Protein AF-A0A382BB92-F1 (afdb_monomer_lite)

pLDDT: mean 76.99, std 17.62, range [44.78, 96.69]

Secondary structure (DSSP, 8-state):
--------TTSGGGGG------PPPBPPSS--TTT-SSEEEEEE-SSPSTTT-TT-EEEEEEETTEEEEEEEEE------

Sequence (80 aa):
MKRLLPVPMGFALLLLSSTEAWSLPPCPGSYDKTTWTDCVGKTILETGTPPDNIGDEYEGEFQNGKPHGEGTLRGIKNSK

Foldseek 3Di:
DDDDDPPPPVVVVVVPPPVPPPQFAAFPDAQDLQRQASHWYKDQQCDDDPPDLHRWIKTGHDHSSDDDDDIDTHRPPPPD

Organism: NCBI:txid408172

Radius of gyration: 22.31 Å; chains: 1; bounding box: 60×55×33 Å

Structure (mmCIF, N/CA/C/O backbone):
data_AF-A0A382BB92-F1
#
_entry.id   AF-A0A382BB92-F1
#
loop_
_atom_site.group_PDB
_atom_site.id
_atom_site.type_symbol
_atom_site.label_atom_id
_atom_site.label_alt_id
_atom_site.label_comp_id
_atom_site.label_asym_id
_atom_site.label_entity_id
_atom_site.label_seq_id
_atom_site.pdbx_PDB_ins_code
_atom_site.Cartn_x
_atom_site.Cartn_y
_atom_site.Cartn_z
_atom_site.occupancy
_atom_site.B_iso_or_equiv
_atom_site.auth_seq_id
_atom_site.auth_comp_id
_atom_site.auth_asym_id
_atom_site.auth_atom_id
_atom_site.pdbx_PDB_model_num
ATOM 1 N N . MET A 1 1 ? -43.972 -45.255 -19.448 1.00 48.09 1 MET A N 1
ATOM 2 C CA . MET A 1 1 ? -43.027 -45.492 -18.335 1.00 48.09 1 MET A CA 1
ATOM 3 C C . MET A 1 1 ? -41.860 -44.512 -18.441 1.00 48.09 1 MET A C 1
ATOM 5 O O . MET A 1 1 ? -40.928 -44.768 -19.189 1.00 48.09 1 MET A O 1
ATOM 9 N N . LYS A 1 2 ? -41.935 -43.357 -17.768 1.00 44.78 2 LYS A N 1
ATOM 10 C CA . LYS A 1 2 ? -40.813 -42.415 -17.617 1.00 44.78 2 LYS A CA 1
ATOM 11 C C . LYS A 1 2 ? -40.409 -42.463 -16.144 1.00 44.78 2 LYS A C 1
ATOM 13 O O . LYS A 1 2 ? -41.218 -42.126 -15.287 1.00 44.78 2 LYS A O 1
ATOM 18 N N . ARG A 1 3 ? -39.215 -42.979 -15.854 1.00 47.19 3 ARG A N 1
ATOM 19 C CA . ARG A 1 3 ? -38.681 -43.048 -14.491 1.00 47.19 3 ARG A CA 1
ATOM 20 C C . ARG A 1 3 ? -38.132 -41.663 -14.161 1.00 47.19 3 ARG A C 1
ATOM 22 O O . ARG A 1 3 ? -37.089 -41.285 -14.681 1.00 47.19 3 ARG A O 1
ATOM 29 N N . LEU A 1 4 ? -38.887 -40.892 -13.384 1.00 53.47 4 LEU A N 1
ATOM 30 C CA . LEU A 1 4 ? -38.415 -39.639 -12.803 1.00 53.47 4 LEU A CA 1
ATOM 31 C C . LEU A 1 4 ? -37.375 -40.008 -11.743 1.00 53.47 4 LEU A C 1
ATOM 33 O O . LEU A 1 4 ? -37.721 -40.530 -10.686 1.00 53.47 4 LEU A O 1
ATOM 37 N N . LEU A 1 5 ? -36.098 -39.830 -12.074 1.00 54.62 5 LEU A N 1
ATOM 38 C CA . LEU A 1 5 ? -35.013 -39.954 -11.108 1.00 54.62 5 LEU A CA 1
ATOM 39 C C . LEU A 1 5 ? -35.151 -38.803 -10.096 1.00 54.62 5 LEU A C 1
ATOM 41 O O . LEU A 1 5 ? -35.257 -37.652 -10.530 1.00 54.62 5 LEU A O 1
ATOM 45 N N . PRO A 1 6 ? -35.169 -39.066 -8.777 1.00 57.12 6 PRO A N 1
ATOM 46 C CA . PRO A 1 6 ? -35.168 -38.002 -7.787 1.00 57.12 6 PRO A CA 1
ATOM 47 C C . PRO A 1 6 ? -33.806 -37.313 -7.854 1.00 57.12 6 PRO A C 1
ATOM 49 O O . PRO A 1 6 ? -32.784 -37.888 -7.484 1.00 57.12 6 PRO A O 1
ATOM 52 N N . VAL A 1 7 ? -33.785 -36.088 -8.378 1.00 60.50 7 VAL A N 1
ATOM 53 C CA . VAL A 1 7 ? -32.616 -35.212 -8.273 1.00 60.50 7 VAL A CA 1
ATOM 54 C C . VAL A 1 7 ? -32.319 -35.069 -6.776 1.00 60.50 7 VAL A C 1
ATOM 56 O O . VAL A 1 7 ? -33.217 -34.658 -6.034 1.00 60.50 7 VAL A O 1
ATOM 59 N N . PRO A 1 8 ? -31.124 -35.445 -6.285 1.00 59.62 8 PRO A N 1
ATOM 60 C CA . PRO A 1 8 ? -30.831 -35.378 -4.866 1.00 59.62 8 PRO A CA 1
ATOM 61 C C . PRO A 1 8 ? -30.75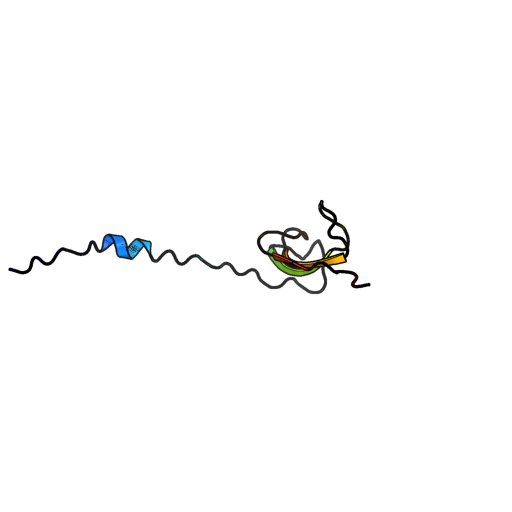3 -33.901 -4.477 1.00 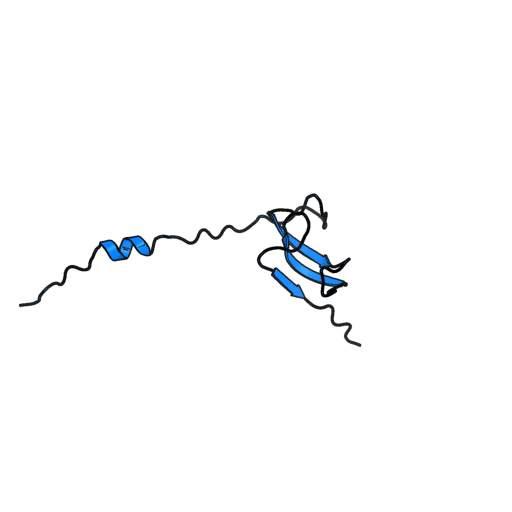59.62 8 PRO A C 1
ATOM 63 O O . PRO A 1 8 ? -29.753 -33.229 -4.719 1.00 59.62 8 PRO A O 1
ATOM 66 N N . MET A 1 9 ? -31.819 -33.399 -3.849 1.00 57.06 9 MET A N 1
ATOM 67 C CA . MET A 1 9 ? -31.918 -32.046 -3.280 1.00 57.06 9 MET A CA 1
ATOM 68 C C . MET A 1 9 ? -30.769 -31.700 -2.311 1.00 57.06 9 MET A C 1
ATOM 70 O O . MET A 1 9 ? -30.586 -30.534 -1.985 1.00 57.06 9 MET A O 1
ATOM 74 N N . GLY A 1 10 ? -29.962 -32.681 -1.889 1.00 55.91 10 GLY A N 1
ATOM 75 C CA . GLY A 1 10 ? -28.758 -32.468 -1.083 1.00 55.91 10 GLY A CA 1
ATOM 76 C C . GLY A 1 10 ? -27.568 -31.858 -1.836 1.00 55.91 10 GLY A C 1
ATOM 77 O O . GLY A 1 10 ? -26.728 -31.232 -1.201 1.00 55.91 10 GLY A O 1
ATOM 78 N N . PHE A 1 11 ? -27.486 -31.975 -3.168 1.00 56.16 11 PHE A N 1
ATOM 79 C CA . PHE A 1 11 ? -26.343 -31.432 -3.925 1.00 56.16 11 PHE A CA 1
ATOM 80 C C . PHE A 1 11 ? -26.473 -29.924 -4.210 1.00 56.16 11 PHE A C 1
ATOM 82 O O . PHE A 1 11 ? -25.478 -29.245 -4.439 1.00 56.16 11 PHE A O 1
ATOM 89 N N . ALA A 1 12 ? -27.693 -29.378 -4.142 1.00 56.69 12 ALA A N 1
ATOM 90 C CA . ALA A 1 12 ? -27.958 -27.953 -4.354 1.00 56.69 12 ALA A CA 1
ATOM 91 C C . ALA A 1 12 ? -27.528 -27.065 -3.168 1.00 56.69 12 ALA A C 1
ATOM 93 O O . ALA A 1 12 ? -27.276 -25.879 -3.351 1.00 56.69 12 ALA A O 1
ATOM 94 N N . LEU A 1 13 ? -27.409 -27.632 -1.962 1.00 56.41 13 LEU A N 1
ATOM 95 C CA . LEU A 1 13 ? -27.031 -26.903 -0.743 1.00 56.41 13 LEU A CA 1
ATOM 96 C C . LEU A 1 13 ? -25.519 -26.641 -0.626 1.00 56.41 13 LEU A C 1
ATOM 98 O O . LEU A 1 13 ? -25.119 -25.760 0.126 1.00 56.41 13 LEU A O 1
ATOM 102 N N . LEU A 1 14 ? -24.681 -27.354 -1.386 1.00 55.75 14 LEU A N 1
ATOM 103 C CA . LEU A 1 14 ? -23.221 -27.173 -1.379 1.00 55.75 14 LEU A CA 1
ATOM 104 C C . LEU A 1 14 ? -22.739 -26.022 -2.279 1.00 55.75 14 LEU A C 1
ATOM 106 O O . LEU A 1 14 ? -21.591 -25.612 -2.172 1.00 55.75 14 LEU A O 1
ATOM 110 N N . LEU A 1 15 ? -23.601 -25.484 -3.148 1.00 57.25 15 LEU A N 1
ATOM 111 C CA . LEU A 1 15 ? -23.261 -24.392 -4.075 1.00 57.25 15 LEU A CA 1
ATOM 112 C C . LEU A 1 15 ? -23.569 -22.991 -3.512 1.00 57.25 15 LEU A C 1
ATOM 114 O O . LEU A 1 15 ? -23.361 -21.997 -4.200 1.00 57.25 15 LEU A O 1
ATOM 118 N N . LEU A 1 16 ? -24.070 -22.907 -2.275 1.00 56.31 16 LEU A N 1
ATOM 119 C CA . LEU A 1 16 ? -24.421 -21.658 -1.584 1.00 56.31 16 LEU A CA 1
ATOM 120 C C . LEU A 1 16 ? -23.340 -21.181 -0.605 1.00 56.31 16 LEU A C 1
ATOM 122 O O . LEU A 1 16 ? -23.572 -20.224 0.131 1.00 56.31 16 LEU A O 1
ATOM 126 N N . SER A 1 17 ? -22.158 -21.806 -0.586 1.00 55.22 17 SER A N 1
ATOM 127 C CA . SER A 1 17 ? -20.992 -21.202 0.058 1.00 55.22 17 SER A CA 1
ATOM 128 C C . SER A 1 17 ? -20.517 -20.046 -0.820 1.00 55.22 17 SER A C 1
ATOM 130 O O . SER A 1 17 ? -19.566 -20.182 -1.590 1.00 55.22 17 SER A O 1
ATOM 132 N N . SER A 1 18 ? -21.244 -18.930 -0.759 1.00 58.47 18 SER A N 1
ATOM 133 C CA . SER A 1 18 ? -20.797 -17.637 -1.253 1.00 58.47 18 SER A CA 1
ATOM 134 C C . SER A 1 18 ? -19.416 -17.413 -0.661 1.00 58.47 18 SER A C 1
ATOM 136 O O . SER A 1 18 ? -19.287 -17.246 0.549 1.00 58.47 18 SER A O 1
ATOM 138 N N . THR A 1 19 ? -18.378 -17.507 -1.487 1.00 62.75 19 THR A N 1
ATOM 139 C CA . THR A 1 19 ? -17.034 -17.124 -1.074 1.00 62.75 19 THR A CA 1
ATOM 140 C C . THR A 1 19 ? -17.141 -15.661 -0.682 1.00 62.75 19 THR A C 1
ATOM 142 O O . THR A 1 19 ? -17.387 -14.810 -1.539 1.00 62.75 19 THR A O 1
ATOM 145 N N . GLU A 1 20 ? -17.089 -15.375 0.611 1.00 59.38 20 GLU A N 1
ATOM 146 C CA . GLU A 1 20 ? -17.123 -14.012 1.107 1.00 59.38 20 GLU A CA 1
ATOM 147 C C . GLU A 1 20 ? -15.898 -13.307 0.520 1.00 59.38 20 GLU A C 1
ATOM 149 O O . GLU A 1 20 ? -14.757 -13.623 0.852 1.00 59.38 20 GLU A O 1
ATOM 154 N N . ALA A 1 21 ? -16.128 -12.422 -0.449 1.00 62.53 21 ALA A N 1
ATOM 155 C CA . ALA A 1 21 ? -15.086 -11.575 -0.997 1.00 62.53 21 ALA A CA 1
ATOM 156 C C . ALA A 1 21 ? -14.864 -10.453 0.018 1.00 62.53 21 ALA A C 1
ATOM 158 O O . ALA A 1 21 ? -15.506 -9.403 -0.041 1.00 62.53 21 ALA A O 1
ATOM 159 N N . TRP A 1 22 ? -14.017 -10.719 1.011 1.00 65.88 22 TRP A N 1
ATOM 160 C CA . TRP A 1 22 ? -13.581 -9.731 1.990 1.00 65.88 22 TRP A CA 1
ATOM 161 C C . TRP A 1 22 ? -12.699 -8.706 1.274 1.00 65.88 22 TRP A C 1
ATOM 163 O O . TRP A 1 22 ? -11.483 -8.844 1.224 1.00 65.88 22 TRP A O 1
ATOM 173 N N . SER A 1 23 ? -13.315 -7.697 0.658 1.00 83.69 23 SER A N 1
ATOM 174 C CA . SER A 1 23 ? -12.565 -6.570 0.110 1.00 83.69 23 SER A CA 1
ATOM 175 C C . SER A 1 23 ? -12.105 -5.696 1.272 1.00 83.69 23 SER A C 1
ATOM 177 O O . SER A 1 23 ? -12.934 -5.130 1.990 1.00 83.69 23 SER A O 1
ATOM 179 N N . LEU A 1 24 ? -10.792 -5.584 1.460 1.00 92.69 24 LEU A N 1
ATOM 180 C CA . LEU A 1 24 ? -10.212 -4.674 2.444 1.00 92.69 24 LEU A CA 1
ATOM 181 C C . LEU A 1 24 ? -10.538 -3.206 2.087 1.00 92.69 24 LEU A C 1
ATOM 183 O O . LEU A 1 24 ? -10.687 -2.872 0.905 1.00 92.69 24 LEU A O 1
ATOM 187 N N . PRO A 1 25 ? -10.667 -2.313 3.087 1.00 95.06 25 PRO A N 1
ATOM 188 C CA . PRO A 1 25 ? -10.865 -0.884 2.857 1.00 95.06 25 PRO A CA 1
ATOM 189 C C . PRO A 1 25 ? -9.609 -0.224 2.256 1.00 95.06 25 PRO A C 1
ATOM 191 O O . PRO A 1 25 ? -8.516 -0.785 2.339 1.00 95.06 25 PRO A O 1
ATOM 194 N N . PRO A 1 26 ? -9.720 0.990 1.686 1.00 96.12 26 PRO A N 1
ATOM 195 C CA . PRO A 1 26 ? -8.551 1.736 1.226 1.00 96.12 26 PRO A CA 1
ATOM 196 C C . PRO A 1 26 ? -7.657 2.173 2.398 1.00 96.12 26 PRO A C 1
ATOM 198 O O . PRO A 1 26 ? -8.158 2.555 3.459 1.00 96.12 26 PRO A O 1
ATOM 201 N N . CYS A 1 27 ? -6.338 2.165 2.200 1.00 96.69 27 CYS A N 1
ATOM 202 C CA . CYS A 1 27 ? -5.391 2.652 3.203 1.00 96.69 27 CYS A CA 1
ATOM 203 C C . CYS A 1 27 ? -5.513 4.177 3.422 1.00 96.69 27 CYS A C 1
ATOM 205 O O . CYS A 1 27 ? -5.788 4.924 2.477 1.00 96.69 27 CYS A O 1
ATOM 207 N N . PRO A 1 28 ? -5.312 4.670 4.659 1.00 95.75 28 PRO A N 1
ATOM 208 C CA . PRO A 1 28 ? -5.492 6.080 4.983 1.00 95.75 28 PRO A CA 1
ATOM 209 C C . PRO A 1 28 ? -4.300 6.940 4.540 1.00 95.75 28 PRO A C 1
ATOM 211 O O . PRO A 1 28 ? -3.154 6.655 4.874 1.00 95.75 28 PRO A O 1
ATOM 214 N N . GLY A 1 29 ? -4.583 8.064 3.876 1.00 94.38 29 GLY A N 1
ATOM 215 C CA . GLY A 1 29 ? -3.588 9.103 3.592 1.00 94.38 29 GLY A CA 1
ATOM 216 C C . GLY A 1 29 ? -2.402 8.627 2.747 1.00 94.38 29 GLY A C 1
ATOM 217 O O . GLY A 1 29 ? -2.555 7.809 1.844 1.00 94.38 29 GLY A O 1
ATOM 218 N N . SER A 1 30 ? -1.223 9.187 3.022 1.00 92.94 30 SER A N 1
ATOM 219 C CA . SER A 1 30 ? 0.045 8.738 2.435 1.00 92.94 30 SER A CA 1
ATOM 220 C C . SER A 1 30 ? 0.566 7.493 3.150 1.00 92.94 30 SER A C 1
ATOM 222 O O . SER A 1 30 ? 0.175 7.229 4.285 1.00 92.94 30 SER A O 1
ATOM 224 N N . TYR A 1 31 ? 1.478 6.761 2.501 1.00 90.94 31 TYR A N 1
ATOM 225 C CA . TYR A 1 31 ? 2.093 5.566 3.075 1.00 90.94 31 TYR A CA 1
ATOM 226 C C . TYR A 1 31 ? 2.671 5.832 4.467 1.00 90.94 31 TYR A C 1
ATOM 228 O O . TYR A 1 31 ? 3.595 6.629 4.636 1.00 90.94 31 TYR A O 1
ATOM 236 N N . ASP A 1 32 ? 2.125 5.127 5.454 1.00 91.75 32 ASP A N 1
ATOM 237 C CA . ASP A 1 32 ? 2.590 5.143 6.831 1.00 91.75 32 ASP A CA 1
ATOM 238 C C . ASP A 1 32 ? 2.593 3.710 7.363 1.00 91.75 32 ASP A C 1
ATOM 240 O O . ASP A 1 32 ? 1.566 3.032 7.443 1.00 91.75 32 ASP A O 1
ATOM 244 N N . LYS A 1 33 ? 3.783 3.251 7.754 1.00 91.00 33 LYS A N 1
ATOM 245 C CA . LYS A 1 33 ? 4.023 1.881 8.215 1.00 91.00 33 LYS A CA 1
ATOM 246 C C . LYS A 1 33 ? 3.161 1.485 9.423 1.00 91.00 33 LYS A C 1
ATOM 248 O O . LYS A 1 33 ? 2.947 0.300 9.655 1.00 91.00 33 LYS A O 1
ATOM 253 N N . THR A 1 34 ? 2.714 2.451 10.223 1.00 93.62 34 THR A N 1
ATOM 254 C CA . THR A 1 34 ? 1.941 2.208 11.447 1.00 93.62 34 THR A CA 1
ATOM 255 C C . THR A 1 34 ? 0.437 2.166 11.212 1.00 93.62 34 THR A C 1
ATOM 257 O O . THR A 1 34 ? -0.259 1.477 11.953 1.00 93.62 34 THR A O 1
ATOM 260 N N . THR A 1 35 ? -0.069 2.867 10.193 1.00 95.44 35 THR A N 1
ATOM 261 C CA . THR A 1 35 ? -1.516 2.966 9.932 1.00 95.44 35 THR A CA 1
ATOM 262 C C . THR A 1 35 ? -1.974 2.111 8.753 1.00 95.44 35 THR A C 1
ATOM 264 O O . THR A 1 35 ? -3.155 1.783 8.663 1.00 95.44 35 THR A O 1
ATOM 267 N N .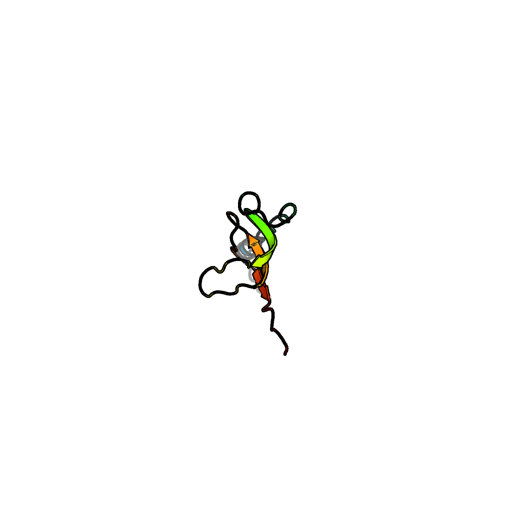 TRP A 1 36 ? -1.059 1.701 7.872 1.00 95.06 36 TRP A N 1
ATOM 268 C CA . TRP A 1 36 ? -1.360 0.846 6.725 1.00 95.06 36 TRP A CA 1
ATOM 269 C C . TRP A 1 36 ? -1.345 -0.632 7.132 1.00 95.06 36 TRP A C 1
ATOM 271 O O . TRP A 1 36 ? -0.373 -1.355 6.904 1.00 95.06 36 TRP A O 1
ATOM 281 N N . THR A 1 37 ? -2.420 -1.086 7.774 1.00 96.12 37 THR A N 1
ATOM 282 C CA . THR A 1 37 ? -2.667 -2.502 8.075 1.00 96.12 37 THR A CA 1
ATOM 283 C C . THR A 1 37 ? -4.093 -2.884 7.715 1.00 96.12 37 THR A C 1
ATOM 285 O O . THR A 1 37 ? -5.012 -2.095 7.922 1.00 96.12 37 THR A O 1
ATOM 288 N N . ASP A 1 38 ? -4.250 -4.088 7.171 1.00 95.50 38 ASP A N 1
ATOM 289 C CA . ASP A 1 38 ? -5.521 -4.676 6.754 1.00 95.50 38 ASP A CA 1
ATOM 290 C C . ASP A 1 38 ? -6.296 -3.732 5.812 1.00 95.50 38 ASP A C 1
ATOM 292 O O . ASP A 1 38 ? -7.484 -3.458 5.983 1.00 95.50 38 ASP A O 1
ATOM 296 N N . CYS A 1 39 ? -5.578 -3.195 4.818 1.00 95.62 39 CYS A N 1
ATOM 297 C CA . CYS A 1 39 ? -6.081 -2.229 3.841 1.00 95.62 39 CYS A CA 1
ATOM 298 C C . CYS A 1 39 ? -5.451 -2.431 2.454 1.00 95.62 39 CYS A C 1
ATOM 300 O O . CYS A 1 39 ? -4.392 -3.042 2.334 1.00 95.62 39 CYS A O 1
ATOM 302 N N . VAL A 1 40 ? -6.080 -1.894 1.407 1.00 96.31 40 VAL A N 1
ATOM 303 C CA . VAL A 1 40 ? -5.538 -1.860 0.037 1.00 96.31 40 VAL A CA 1
ATOM 304 C C . VAL A 1 40 ? -5.038 -0.460 -0.281 1.00 96.31 40 VAL A C 1
ATOM 306 O O . VAL A 1 40 ? -5.747 0.532 -0.094 1.00 96.31 40 VAL A O 1
ATOM 309 N N . GLY A 1 41 ? -3.808 -0.366 -0.771 1.00 94.44 41 GLY A N 1
ATOM 310 C CA . GLY A 1 41 ? -3.158 0.907 -1.040 1.00 94.44 41 GLY A CA 1
ATOM 311 C C . GLY A 1 41 ? -2.163 0.828 -2.183 1.00 94.44 41 GLY A C 1
ATOM 312 O O . GLY A 1 41 ? -1.922 -0.227 -2.768 1.00 94.44 41 GLY A O 1
ATOM 313 N N . LYS A 1 42 ? -1.569 1.978 -2.490 1.00 94.56 42 LYS A N 1
ATOM 314 C CA . LYS A 1 42 ? -0.560 2.125 -3.534 1.00 94.56 42 LYS A CA 1
ATOM 315 C C . LYS A 1 42 ? 0.605 2.949 -3.008 1.00 94.56 42 LYS A C 1
ATOM 317 O O . LYS A 1 42 ? 0.393 4.040 -2.485 1.00 94.56 42 LYS A O 1
ATOM 322 N N . THR A 1 43 ? 1.820 2.423 -3.122 1.00 91.31 43 THR A N 1
ATOM 323 C CA . THR A 1 43 ? 3.041 3.093 -2.658 1.00 91.31 43 THR A CA 1
ATOM 324 C C . THR A 1 43 ? 4.214 2.813 -3.588 1.00 91.31 43 THR A C 1
ATOM 326 O O . THR A 1 43 ? 4.237 1.803 -4.291 1.00 91.31 43 THR A O 1
ATOM 329 N N . ILE A 1 44 ? 5.207 3.698 -3.564 1.00 89.88 44 ILE A N 1
ATOM 330 C CA . ILE A 1 44 ? 6.518 3.425 -4.146 1.00 89.88 44 ILE A CA 1
ATOM 331 C C . ILE A 1 44 ? 7.356 2.721 -3.084 1.00 89.88 44 ILE A C 1
ATOM 333 O O . ILE A 1 44 ? 7.431 3.161 -1.937 1.00 89.88 44 ILE A O 1
ATOM 337 N N . LEU A 1 45 ? 7.982 1.608 -3.446 1.00 84.75 45 LEU A N 1
ATOM 338 C CA . LEU A 1 45 ? 8.813 0.839 -2.533 1.00 84.75 45 LEU A CA 1
ATOM 339 C C . LEU A 1 45 ? 10.135 1.577 -2.288 1.00 84.75 45 LEU A C 1
ATOM 341 O O . LEU A 1 45 ? 11.090 1.438 -3.041 1.00 84.75 45 LEU A O 1
ATOM 345 N N . GLU A 1 46 ? 10.207 2.376 -1.225 1.00 76.31 46 GLU A N 1
ATOM 346 C CA . GLU A 1 46 ? 11.412 3.159 -0.905 1.00 76.31 46 GLU A CA 1
ATOM 347 C C . GLU A 1 46 ? 12.562 2.304 -0.346 1.00 76.31 46 GLU A C 1
ATOM 349 O O . GLU A 1 46 ? 13.732 2.654 -0.488 1.00 76.31 46 GLU A O 1
ATOM 354 N N . THR A 1 47 ? 12.253 1.166 0.282 1.00 68.19 47 THR A N 1
ATOM 355 C CA . THR A 1 47 ? 13.245 0.209 0.797 1.00 68.19 47 THR A CA 1
ATOM 356 C C . THR A 1 47 ? 12.755 -1.219 0.563 1.00 68.19 47 THR A C 1
ATOM 358 O O . THR A 1 47 ? 11.603 -1.554 0.841 1.00 68.19 47 THR A O 1
ATOM 361 N N . GLY A 1 48 ? 13.609 -2.052 -0.030 1.00 60.19 48 GLY A N 1
ATOM 362 C CA . GLY A 1 48 ? 13.228 -3.363 -0.544 1.00 60.19 48 GLY A CA 1
ATOM 363 C C . GLY A 1 48 ? 13.081 -4.415 0.552 1.00 60.19 48 GLY A C 1
ATOM 364 O O . GLY A 1 48 ? 13.935 -4.551 1.426 1.00 60.19 48 GLY A O 1
ATOM 365 N N . THR A 1 49 ? 12.007 -5.201 0.460 1.00 52.38 49 THR A N 1
ATOM 366 C CA . THR A 1 49 ? 12.006 -6.586 0.953 1.00 52.38 49 THR A CA 1
ATOM 367 C C . THR A 1 49 ? 12.746 -7.415 -0.104 1.00 52.38 49 THR A C 1
ATOM 369 O O . THR A 1 49 ? 12.480 -7.190 -1.286 1.00 52.38 49 THR A O 1
ATOM 372 N N . PRO A 1 50 ? 13.663 -8.332 0.254 1.00 52.66 50 PRO A N 1
ATOM 373 C CA . PRO A 1 50 ? 14.389 -9.119 -0.742 1.00 52.66 50 PRO A CA 1
ATOM 374 C C . PRO A 1 50 ? 13.418 -9.835 -1.706 1.00 52.66 50 PRO A C 1
ATOM 376 O O . PRO A 1 50 ? 12.484 -10.474 -1.211 1.00 52.66 50 PRO A O 1
ATOM 379 N N . PRO A 1 51 ? 13.604 -9.773 -3.043 1.00 55.44 51 PRO A N 1
ATOM 380 C CA . PRO A 1 51 ? 14.670 -9.107 -3.786 1.00 55.44 51 PRO A CA 1
ATOM 381 C C . PRO A 1 51 ? 14.264 -7.675 -4.187 1.00 55.44 51 PRO A C 1
ATOM 383 O O . PRO A 1 51 ? 13.370 -7.466 -4.993 1.00 55.44 51 PRO A O 1
ATOM 386 N N . ASP A 1 52 ? 14.917 -6.703 -3.568 1.00 61.81 52 ASP A N 1
ATOM 387 C CA . ASP A 1 52 ? 15.157 -5.297 -3.916 1.00 61.81 52 ASP A CA 1
ATOM 388 C C . ASP A 1 52 ? 14.431 -4.702 -5.152 1.00 61.81 52 ASP A C 1
ATOM 390 O O . ASP A 1 52 ? 15.061 -4.296 -6.125 1.00 61.81 52 ASP A O 1
ATOM 394 N N . ASN A 1 53 ? 13.106 -4.546 -5.086 1.00 70.81 53 ASN A N 1
ATOM 395 C CA 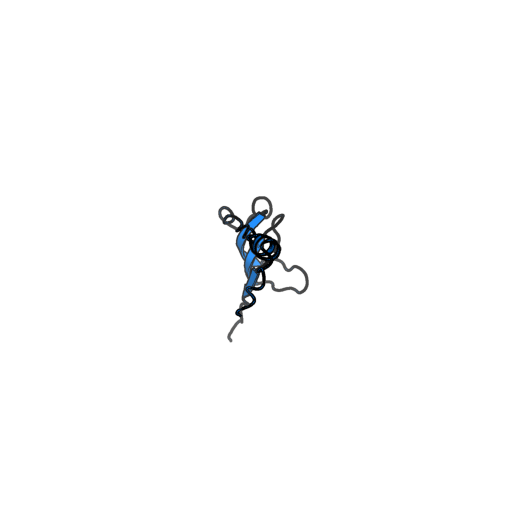. ASN A 1 53 ? 12.306 -3.780 -6.061 1.00 70.81 53 ASN A CA 1
ATOM 396 C C . ASN A 1 53 ? 12.222 -2.289 -5.671 1.00 70.81 53 ASN A C 1
ATOM 398 O O . ASN A 1 53 ? 11.146 -1.695 -5.635 1.00 70.81 53 ASN A O 1
ATOM 402 N N . ILE A 1 54 ? 13.346 -1.695 -5.255 1.00 80.50 54 ILE A N 1
ATOM 403 C CA . ILE A 1 54 ? 13.369 -0.310 -4.762 1.00 80.50 54 ILE A CA 1
ATOM 404 C C . ILE A 1 54 ? 13.021 0.647 -5.905 1.00 80.50 54 ILE A C 1
ATOM 406 O O . ILE A 1 54 ? 13.640 0.614 -6.965 1.00 80.50 54 ILE A O 1
ATOM 410 N N . GLY A 1 55 ? 12.057 1.526 -5.655 1.00 81.75 55 GLY A N 1
ATOM 411 C CA . GLY A 1 55 ? 11.513 2.476 -6.616 1.00 81.75 55 GLY A CA 1
ATOM 412 C C . GLY A 1 55 ? 10.329 1.940 -7.420 1.00 81.75 55 GLY A C 1
ATOM 413 O O . GLY A 1 55 ? 9.628 2.734 -8.045 1.00 81.75 55 GLY A O 1
ATOM 414 N N . ASP A 1 56 ? 10.051 0.637 -7.368 1.00 86.06 56 ASP A N 1
ATOM 415 C CA . ASP A 1 56 ? 8.878 0.076 -8.028 1.00 86.06 56 ASP A CA 1
ATOM 416 C C . ASP A 1 56 ? 7.595 0.499 -7.322 1.00 86.06 56 ASP A C 1
ATOM 418 O O . ASP A 1 56 ? 7.550 0.714 -6.108 1.00 86.06 56 ASP A O 1
ATOM 422 N N . GLU A 1 57 ? 6.526 0.597 -8.100 1.00 89.69 57 GLU A N 1
ATOM 423 C CA . GLU A 1 57 ? 5.203 0.877 -7.573 1.00 89.69 57 GLU A CA 1
ATOM 424 C C . GLU A 1 57 ? 4.512 -0.431 -7.196 1.00 89.69 57 GLU A C 1
ATOM 426 O O . GLU A 1 57 ? 4.373 -1.338 -8.018 1.00 89.69 57 GLU A O 1
ATOM 431 N N . TYR A 1 58 ? 4.052 -0.518 -5.954 1.00 91.19 58 TYR A N 1
ATOM 432 C CA . TYR A 1 58 ? 3.212 -1.604 -5.478 1.00 91.19 58 TYR A CA 1
ATOM 433 C C . TYR A 1 58 ? 1.794 -1.095 -5.244 1.00 91.19 58 TYR A C 1
ATOM 435 O O . TYR A 1 58 ? 1.598 -0.094 -4.555 1.00 91.19 58 TYR A O 1
ATOM 443 N N . GLU A 1 59 ? 0.814 -1.801 -5.797 1.00 94.62 59 GLU A N 1
ATOM 444 C CA . GLU A 1 59 ? -0.615 -1.581 -5.571 1.00 94.62 59 GLU A CA 1
ATOM 445 C C . GLU A 1 59 ? -1.243 -2.901 -5.122 1.00 94.62 59 GLU A C 1
ATOM 447 O O . GLU A 1 59 ? -1.244 -3.874 -5.878 1.00 94.62 59 GLU A O 1
ATOM 452 N N . GLY A 1 60 ? -1.725 -2.962 -3.884 1.00 94.50 60 GLY A N 1
ATOM 453 C CA . GLY A 1 60 ? -2.188 -4.211 -3.287 1.00 94.50 60 GLY A CA 1
ATOM 454 C C . GLY A 1 60 ? -2.495 -4.099 -1.802 1.00 94.50 60 GLY A C 1
ATOM 455 O O . GLY A 1 60 ? -2.608 -2.998 -1.255 1.00 94.50 60 GLY A O 1
ATOM 456 N N . GLU A 1 61 ? -2.658 -5.250 -1.163 1.00 95.50 61 GLU A N 1
ATOM 457 C CA . GLU A 1 61 ? -2.979 -5.338 0.255 1.00 95.50 61 GLU A CA 1
ATOM 458 C C . GLU A 1 61 ? -1.753 -5.048 1.133 1.00 95.50 61 GLU A C 1
ATOM 460 O O . GLU A 1 61 ? -0.604 -5.359 0.809 1.00 95.50 61 GLU A O 1
ATOM 465 N N . PHE A 1 62 ? -2.003 -4.436 2.284 1.00 94.00 62 PHE A N 1
ATOM 466 C CA . PHE A 1 62 ? -0.998 -4.123 3.286 1.00 94.00 62 PHE A CA 1
ATOM 467 C C . PHE A 1 62 ? -1.384 -4.713 4.629 1.00 94.00 62 PHE A C 1
ATOM 469 O O . PHE A 1 62 ? -2.528 -4.620 5.063 1.00 94.00 62 PHE A O 1
ATOM 476 N N . GLN A 1 63 ? -0.390 -5.248 5.330 1.00 93.88 63 GLN A N 1
ATOM 477 C CA . GLN A 1 63 ? -0.516 -5.674 6.715 1.00 93.88 63 GLN A CA 1
ATOM 478 C C . GLN A 1 63 ? 0.724 -5.235 7.492 1.00 93.88 63 GLN A C 1
ATOM 480 O O . GLN A 1 63 ? 1.855 -5.473 7.062 1.00 93.88 63 GLN A O 1
ATOM 485 N N . ASN A 1 64 ? 0.531 -4.583 8.642 1.00 93.12 64 ASN A N 1
ATOM 486 C CA . ASN A 1 64 ? 1.620 -4.037 9.466 1.00 93.12 64 ASN A CA 1
ATOM 487 C C . ASN A 1 64 ? 2.619 -3.158 8.678 1.00 93.12 64 ASN A C 1
ATOM 489 O O . ASN A 1 64 ? 3.839 -3.242 8.878 1.00 93.12 64 ASN A O 1
ATOM 493 N N . GLY A 1 65 ? 2.110 -2.363 7.735 1.00 90.75 65 GLY A N 1
ATOM 494 C CA . GLY A 1 65 ? 2.906 -1.463 6.909 1.00 90.75 65 GLY A CA 1
ATOM 495 C C . GLY A 1 65 ? 3.769 -2.163 5.869 1.00 90.75 65 GLY A C 1
ATOM 496 O O . GLY A 1 65 ? 4.768 -1.599 5.436 1.00 90.75 65 GLY A O 1
ATOM 497 N N . LYS A 1 66 ? 3.458 -3.407 5.503 1.00 90.38 66 LYS A N 1
ATOM 498 C CA . LYS A 1 66 ? 4.184 -4.162 4.479 1.00 90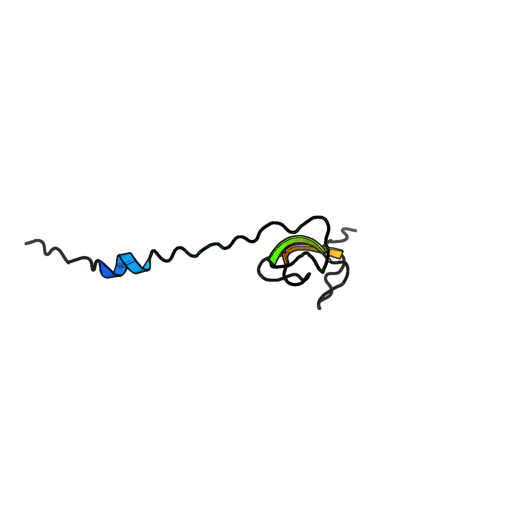.38 66 LYS A CA 1
ATOM 499 C C . LYS A 1 66 ? 3.210 -4.709 3.440 1.00 90.38 66 LYS A C 1
ATOM 501 O O . LYS A 1 66 ? 2.099 -5.067 3.829 1.00 90.38 66 LYS A O 1
ATOM 506 N N . PRO A 1 67 ? 3.634 -4.830 2.170 1.00 90.31 67 PRO A N 1
ATOM 507 C CA . PRO A 1 67 ? 2.915 -5.614 1.173 1.00 90.31 67 PRO A CA 1
ATOM 508 C C . PRO A 1 67 ? 2.530 -6.988 1.728 1.00 90.31 67 PRO A C 1
ATOM 510 O O . PRO A 1 67 ? 3.368 -7.689 2.306 1.00 90.31 67 PRO A O 1
ATOM 513 N N . HIS A 1 68 ? 1.268 -7.356 1.573 1.00 90.06 68 HIS A N 1
ATOM 514 C CA . HIS A 1 68 ? 0.699 -8.621 2.018 1.00 90.06 68 HIS A CA 1
ATOM 515 C C . HIS A 1 68 ? -0.340 -9.093 0.996 1.00 90.0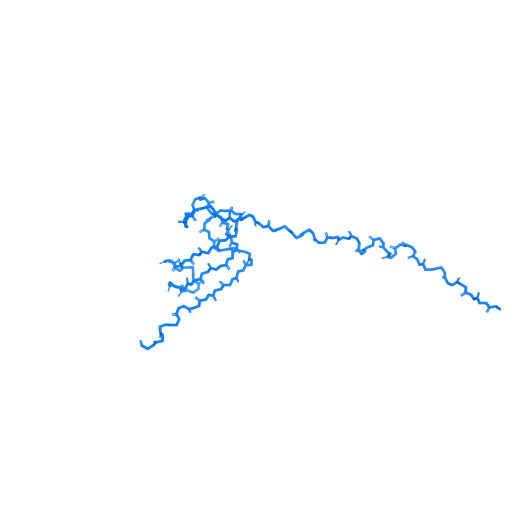6 68 HIS A C 1
ATOM 517 O O . HIS A 1 68 ? -0.737 -8.318 0.138 1.00 90.06 68 HIS A O 1
ATOM 523 N N . GLY A 1 69 ? -0.754 -10.359 1.060 1.00 90.69 69 GLY A N 1
ATOM 524 C CA . GLY A 1 69 ? -1.865 -10.861 0.246 1.00 90.69 69 GLY A CA 1
ATOM 525 C C . GLY A 1 69 ? -1.701 -10.644 -1.263 1.00 90.69 69 GLY A C 1
ATOM 526 O O . GLY A 1 69 ? -0.646 -10.942 -1.834 1.00 90.69 69 GLY A O 1
ATOM 527 N N . GLU A 1 70 ? -2.770 -10.173 -1.908 1.00 92.00 70 GLU A N 1
ATOM 528 C CA . GLU A 1 70 ? -2.807 -9.910 -3.348 1.00 92.00 70 GLU A CA 1
ATOM 529 C C . GLU A 1 70 ? -2.289 -8.504 -3.690 1.00 92.00 70 GLU A C 1
ATOM 531 O O . GLU A 1 70 ? -2.583 -7.511 -3.026 1.00 92.00 70 GLU A O 1
ATOM 536 N N . GLY A 1 71 ? -1.512 -8.398 -4.768 1.00 92.12 71 GLY A N 1
ATOM 537 C CA . GLY A 1 71 ? -1.065 -7.107 -5.272 1.00 92.12 71 GLY A CA 1
ATOM 538 C C . GLY A 1 71 ? -0.297 -7.201 -6.580 1.00 92.12 71 GLY A C 1
ATOM 539 O O . GLY A 1 71 ? 0.116 -8.273 -7.022 1.00 92.12 71 GLY A O 1
ATOM 540 N N . THR A 1 72 ? -0.093 -6.045 -7.202 1.00 92.81 72 THR A N 1
ATOM 541 C CA . THR A 1 72 ? 0.649 -5.884 -8.451 1.00 92.81 72 THR A CA 1
ATOM 542 C C . THR A 1 72 ? 1.892 -5.039 -8.210 1.00 92.81 72 THR A C 1
ATOM 544 O O . THR A 1 72 ? 1.805 -3.922 -7.703 1.00 92.81 72 THR A O 1
ATOM 547 N N . LEU A 1 73 ? 3.047 -5.557 -8.630 1.00 89.62 73 LEU A N 1
ATOM 548 C CA . LEU A 1 73 ? 4.298 -4.806 -8.711 1.00 89.62 73 LEU A CA 1
ATOM 549 C C . LEU A 1 73 ? 4.483 -4.271 -10.133 1.00 89.62 73 LEU A C 1
ATOM 551 O O . LEU A 1 73 ? 4.465 -5.031 -11.104 1.00 89.62 73 LEU A O 1
ATOM 555 N N . ARG A 1 74 ? 4.667 -2.957 -10.260 1.00 89.81 74 ARG A N 1
ATOM 556 C CA . ARG A 1 74 ? 4.960 -2.264 -11.515 1.00 89.81 74 ARG A CA 1
ATOM 557 C C . ARG A 1 74 ? 6.382 -1.729 -11.452 1.00 89.81 74 ARG A C 1
ATOM 559 O O . ARG A 1 74 ? 6.655 -0.728 -10.794 1.00 89.81 74 ARG A O 1
ATOM 566 N N . GLY A 1 75 ? 7.261 -2.402 -12.189 1.00 83.06 75 GLY A N 1
ATOM 567 C CA . GLY A 1 75 ? 8.647 -1.989 -12.338 1.00 83.06 75 GLY A CA 1
ATOM 568 C C . GLY A 1 75 ? 8.765 -0.594 -12.939 1.00 83.06 75 GLY A C 1
ATOM 569 O O . GLY A 1 75 ? 8.277 -0.388 -14.058 1.00 83.06 75 GLY A O 1
ATOM 570 N N . ILE A 1 76 ? 9.459 0.336 -12.275 1.00 72.56 76 ILE A N 1
ATOM 571 C CA . ILE A 1 76 ? 9.923 1.547 -12.963 1.00 72.56 76 ILE A CA 1
ATOM 572 C C . ILE A 1 76 ? 11.065 1.144 -13.890 1.00 72.56 76 ILE A C 1
ATOM 574 O O . ILE A 1 76 ? 12.250 1.197 -13.566 1.00 72.56 76 ILE A O 1
ATOM 578 N N . LYS A 1 77 ? 10.714 0.716 -15.105 1.00 61.19 77 LYS A N 1
ATOM 579 C CA . LYS A 1 77 ? 11.704 0.617 -16.171 1.00 61.19 77 LYS A CA 1
ATOM 580 C C . LYS A 1 77 ? 12.198 2.031 -16.427 1.00 61.19 77 LYS A C 1
ATOM 582 O O . LYS A 1 77 ? 11.491 2.819 -17.052 1.00 61.19 77 LYS A O 1
ATOM 587 N N . ASN A 1 78 ? 13.407 2.337 -15.962 1.00 55.22 78 ASN A N 1
ATOM 588 C CA . ASN A 1 78 ? 14.195 3.436 -16.499 1.00 55.22 78 ASN A CA 1
ATOM 589 C C . ASN A 1 78 ? 14.380 3.150 -17.993 1.00 55.22 78 ASN A C 1
ATOM 591 O O . ASN A 1 78 ? 15.298 2.450 -18.420 1.00 55.22 78 ASN A O 1
ATOM 595 N N . SER A 1 79 ? 13.410 3.588 -18.790 1.00 53.72 79 SER A N 1
ATOM 596 C CA . SER A 1 79 ? 13.494 3.560 -20.232 1.00 53.72 79 SER A CA 1
ATOM 597 C C . SER A 1 79 ? 14.412 4.704 -20.629 1.00 53.72 79 SER A C 1
ATOM 599 O O . SER A 1 79 ? 13.934 5.811 -20.872 1.00 53.72 79 SER A O 1
ATOM 601 N N . LYS A 1 80 ? 15.691 4.339 -20.774 1.00 47.25 80 LYS A N 1
ATOM 602 C CA . LYS A 1 80 ? 16.786 5.059 -21.437 1.00 47.25 80 LYS A CA 1
ATOM 603 C C . LYS A 1 80 ? 17.702 5.892 -20.546 1.00 47.25 80 LYS A C 1
ATOM 605 O O . LYS A 1 80 ? 17.203 6.732 -19.775 1.00 47.25 80 LYS A O 1
#

InterPro domains:
  IPR003409 MORN repeat [PF02493] (58-75)
  IPR003409 MORN repeat [SM00698] (56-77)